Protein AF-A0A1U9UZY3-F1 (afdb_monomer)

Solvent-accessible surface area (backbone atoms only — not comparable to full-atom values): 5836 Å² total; per-residue (Å²): 104,76,70,55,55,47,55,53,48,51,54,52,48,48,56,49,50,24,50,49,54,37,31,56,44,40,58,48,57,78,89,48,38,65,61,53,51,52,53,53,50,54,49,46,66,71,70,59,87,50,53,72,70,53,49,52,53,27,50,55,50,25,57,51,49,46,69,71,36,72,81,42,95,53,38,38,59,54,23,57,68,44,44,61,59,48,51,56,50,50,54,51,52,52,54,55,44,49,59,73,63,58,82,71,127

Foldseek 3Di:
DLVVLVVVLVVLVLVLLLLLLLLVLLLDDPVCNVVSLVVVLVVCVVVVPDDPVSSVVSVVSSVVSCVVQVPPPCSNVVSVVCVVVSVVSVVVSVVSCCVSVVVPD

Sequence (105 aa):
MKNEDYKHWRRRWLRWHSRSLLAGTLVLQRSDWDTYLDEMLKTYLAYGDFTENEIAFIFRRVSHGIRRLASHLDASVCARRAQDKIRAQGLRLMTDAAEIFGQGF

Nearest PDB structures (foldseek):
  6b87-assembly3_C  TM=4.794E-01  e=3.146E+00  synthetic construct
  4bne-assembly1_B  TM=4.480E-01  e=6.185E+00  Gallus gallus
  1wdz-assembly1_A  TM=2.483E-01  e=6.922E+00  Homo sapiens

Structure (mmCIF, N/CA/C/O backbone):
data_AF-A0A1U9UZY3-F1
#
_entry.id   AF-A0A1U9UZY3-F1
#
loop_
_atom_site.group_PDB
_atom_site.id
_atom_site.type_symbol
_atom_site.label_atom_id
_atom_site.label_alt_id
_atom_site.label_comp_id
_atom_site.label_asym_id
_atom_site.label_entity_id
_atom_site.label_seq_id
_atom_site.pdbx_PDB_ins_code
_atom_site.Cartn_x
_atom_site.Cartn_y
_atom_site.Cartn_z
_atom_site.occupancy
_atom_site.B_iso_or_equiv
_atom_site.auth_seq_id
_atom_site.auth_comp_id
_atom_site.auth_asym_id
_atom_site.auth_atom_id
_atom_site.pdbx_PDB_model_num
ATOM 1 N N . MET A 1 1 ? 23.584 -6.055 -12.952 1.00 58.91 1 MET A N 1
ATOM 2 C CA . MET A 1 1 ? 23.444 -4.778 -12.219 1.00 58.91 1 MET A CA 1
ATOM 3 C C . MET A 1 1 ? 22.067 -4.144 -12.406 1.00 58.91 1 MET A C 1
ATOM 5 O O . MET A 1 1 ? 21.239 -4.420 -11.556 1.00 58.91 1 MET A O 1
ATOM 9 N N . LYS A 1 2 ? 21.718 -3.465 -13.519 1.00 63.94 2 LYS A N 1
ATOM 10 C CA . LYS A 1 2 ? 20.414 -2.751 -13.661 1.00 63.94 2 LYS A CA 1
ATOM 11 C C . LYS A 1 2 ? 19.152 -3.562 -13.283 1.00 63.94 2 LYS A C 1
ATOM 13 O O . LYS A 1 2 ? 18.249 -3.050 -12.631 1.00 63.94 2 LYS A O 1
ATOM 18 N N . ASN A 1 3 ? 19.094 -4.846 -13.650 1.00 75.44 3 ASN A N 1
ATOM 19 C CA . ASN A 1 3 ? 17.958 -5.723 -13.321 1.00 75.44 3 ASN A CA 1
ATOM 20 C C . ASN A 1 3 ? 17.903 -6.098 -11.823 1.00 75.44 3 ASN A C 1
ATOM 22 O O . ASN A 1 3 ? 16.829 -6.264 -11.252 1.00 75.44 3 ASN A O 1
ATOM 26 N N . GLU A 1 4 ? 19.052 -6.216 -11.158 1.00 82.81 4 GLU A N 1
ATOM 27 C CA . GLU A 1 4 ? 19.103 -6.492 -9.719 1.00 82.81 4 GLU A CA 1
ATOM 28 C C . GLU A 1 4 ? 18.699 -5.258 -8.918 1.00 82.81 4 GLU A C 1
ATOM 30 O O . GLU A 1 4 ? 17.838 -5.375 -8.047 1.00 82.81 4 GLU A O 1
ATOM 35 N N . ASP A 1 5 ? 19.210 -4.080 -9.280 1.00 85.00 5 ASP A N 1
ATOM 36 C CA . ASP A 1 5 ? 18.848 -2.807 -8.646 1.00 85.00 5 ASP A CA 1
ATOM 37 C C . ASP A 1 5 ? 17.346 -2.535 -8.777 1.00 85.00 5 ASP A C 1
ATOM 39 O O . ASP A 1 5 ? 16.670 -2.258 -7.781 1.00 85.00 5 ASP A O 1
ATOM 43 N N . TYR A 1 6 ? 16.785 -2.764 -9.971 1.00 87.69 6 TYR A N 1
ATOM 44 C CA . TYR A 1 6 ? 15.342 -2.727 -10.200 1.00 87.69 6 TYR A CA 1
ATOM 45 C C . TYR A 1 6 ? 14.586 -3.731 -9.322 1.00 87.69 6 TYR A C 1
ATOM 47 O O . TYR A 1 6 ? 13.648 -3.358 -8.620 1.00 87.69 6 TYR A O 1
ATOM 55 N N . LYS A 1 7 ? 14.990 -5.009 -9.298 1.00 89.50 7 LYS A N 1
ATOM 56 C CA . LYS A 1 7 ? 14.330 -6.042 -8.478 1.00 89.50 7 LYS A CA 1
ATOM 57 C C . LYS A 1 7 ? 14.404 -5.732 -6.983 1.00 89.50 7 LYS A C 1
ATOM 59 O O . LYS A 1 7 ? 13.477 -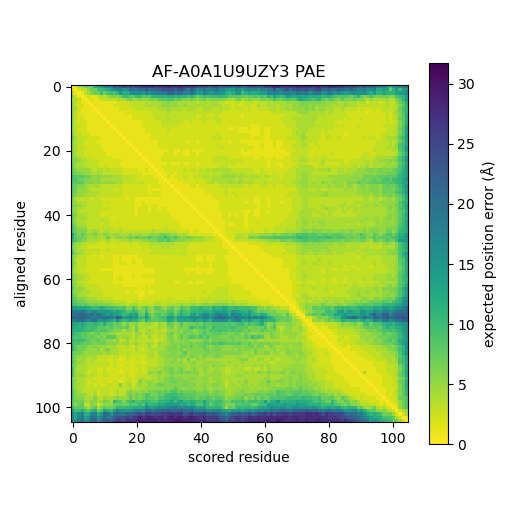6.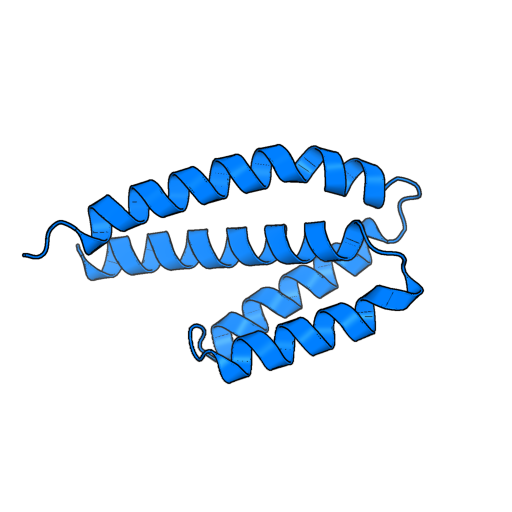066 -6.236 1.00 89.50 7 LYS A O 1
ATOM 64 N N . HIS A 1 8 ? 15.501 -5.146 -6.513 1.00 91.75 8 HIS A N 1
ATOM 65 C CA . HIS A 1 8 ? 15.667 -4.736 -5.122 1.00 91.75 8 HIS A CA 1
ATOM 66 C C . HIS A 1 8 ? 14.803 -3.522 -4.792 1.00 91.75 8 HIS A C 1
ATOM 68 O O . HIS A 1 8 ? 14.103 -3.531 -3.775 1.00 91.75 8 HIS A O 1
ATOM 74 N N . TRP A 1 9 ? 14.788 -2.515 -5.661 1.00 93.31 9 TRP A N 1
ATOM 75 C CA . TRP A 1 9 ? 13.902 -1.365 -5.542 1.00 93.31 9 TRP A CA 1
ATOM 76 C C . TRP A 1 9 ? 12.429 -1.783 -5.566 1.00 93.31 9 TRP A C 1
ATOM 78 O O . TRP A 1 9 ? 11.708 -1.474 -4.620 1.00 93.31 9 TRP A O 1
ATOM 88 N N . ARG A 1 10 ? 12.003 -2.600 -6.537 1.00 94.19 10 ARG A N 1
ATOM 89 C CA . ARG A 1 10 ? 10.621 -3.090 -6.665 1.00 94.19 10 ARG A CA 1
ATOM 90 C C . ARG A 1 10 ? 10.176 -3.849 -5.418 1.00 94.19 10 ARG A C 1
ATOM 92 O O . ARG A 1 10 ? 9.087 -3.622 -4.902 1.00 94.19 10 ARG A O 1
ATOM 99 N N . ARG A 1 11 ? 11.041 -4.685 -4.833 1.00 94.50 11 ARG A N 1
ATOM 100 C CA . ARG A 1 11 ? 10.746 -5.348 -3.549 1.00 94.50 11 ARG A CA 1
ATOM 101 C C . ARG A 1 11 ? 10.556 -4.356 -2.396 1.00 94.50 11 ARG A C 1
ATOM 103 O O . ARG A 1 11 ? 9.676 -4.568 -1.558 1.00 94.50 11 ARG A O 1
ATOM 110 N N . ARG A 1 12 ? 11.365 -3.292 -2.318 1.00 95.00 12 ARG A N 1
ATOM 111 C CA . ARG A 1 12 ? 11.195 -2.226 -1.310 1.00 95.00 12 ARG A CA 1
ATOM 112 C C . ARG A 1 12 ? 9.905 -1.437 -1.553 1.00 95.00 12 ARG A C 1
ATOM 114 O O . ARG A 1 12 ? 9.172 -1.200 -0.593 1.00 95.00 12 ARG A O 1
ATOM 121 N N . TRP A 1 13 ? 9.599 -1.137 -2.812 1.00 94.50 13 TRP A N 1
ATOM 122 C CA . TRP A 1 13 ? 8.370 -0.492 -3.267 1.00 94.50 13 TRP A CA 1
ATOM 123 C C . TRP A 1 13 ? 7.117 -1.261 -2.838 1.00 94.50 13 TRP A C 1
ATOM 125 O O . TRP A 1 13 ? 6.282 -0.716 -2.125 1.00 94.50 13 TRP A O 1
ATOM 135 N N . LEU A 1 14 ? 7.030 -2.563 -3.131 1.00 96.19 14 LEU A N 1
ATOM 136 C CA . LEU A 1 14 ? 5.884 -3.401 -2.748 1.00 96.19 14 LEU A CA 1
ATOM 137 C C . LEU A 1 14 ? 5.674 -3.464 -1.229 1.00 96.19 14 LEU A C 1
ATOM 139 O O . LEU A 1 14 ? 4.545 -3.411 -0.733 1.00 96.19 14 LEU A O 1
ATOM 143 N N . ARG A 1 15 ? 6.767 -3.558 -0.455 1.00 96.12 15 ARG A N 1
ATOM 144 C CA . ARG A 1 15 ? 6.700 -3.531 1.017 1.00 96.12 15 ARG A CA 1
ATOM 145 C C . ARG A 1 15 ? 6.191 -2.189 1.529 1.00 96.12 15 ARG A C 1
ATOM 147 O O . ARG A 1 15 ? 5.419 -2.173 2.486 1.00 96.12 15 ARG A O 1
ATOM 154 N N . TRP A 1 16 ? 6.642 -1.089 0.933 1.00 95.62 16 TRP A N 1
ATOM 155 C CA . TRP A 1 16 ? 6.169 0.248 1.268 1.00 95.62 16 TRP A CA 1
ATOM 156 C C . TRP A 1 16 ? 4.686 0.414 0.923 1.00 95.62 16 TRP A C 1
ATOM 158 O O . TRP A 1 16 ? 3.917 0.803 1.800 1.00 95.62 16 TRP A O 1
ATOM 168 N N . HIS A 1 17 ? 4.264 0.003 -0.275 1.00 94.94 17 HIS A N 1
ATOM 169 C CA . HIS A 1 17 ? 2.864 0.063 -0.697 1.00 94.94 17 HIS A CA 1
ATOM 170 C C . HIS A 1 17 ? 1.948 -0.707 0.246 1.00 94.94 17 HIS A C 1
ATOM 172 O O . HIS A 1 17 ? 0.942 -0.172 0.701 1.00 94.94 17 HIS A O 1
ATOM 178 N N . SER A 1 18 ? 2.353 -1.918 0.641 1.00 96.44 18 SER A N 1
ATOM 179 C CA . SER A 1 18 ? 1.614 -2.717 1.625 1.00 96.44 18 SER A CA 1
ATOM 180 C C . SER A 1 18 ? 1.423 -1.974 2.952 1.00 96.44 18 SER A C 1
ATOM 182 O O . SER A 1 18 ? 0.368 -2.060 3.571 1.00 96.44 18 SER A O 1
ATOM 184 N N . ARG A 1 19 ? 2.451 -1.249 3.419 1.00 95.19 19 ARG A N 1
ATOM 185 C CA . ARG A 1 19 ? 2.382 -0.467 4.666 1.00 95.19 19 ARG A CA 1
ATOM 186 C C . ARG A 1 19 ? 1.501 0.766 4.505 1.00 95.19 19 ARG A C 1
ATOM 188 O O . ARG A 1 19 ? 0.781 1.095 5.438 1.00 95.19 19 ARG A O 1
ATOM 195 N N . SER A 1 20 ? 1.570 1.427 3.351 1.00 94.38 20 SER A 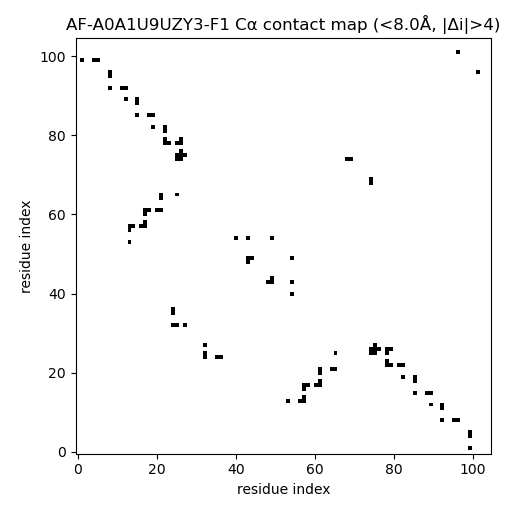N 1
ATOM 196 C CA . SER A 1 20 ? 0.736 2.583 3.027 1.00 94.38 20 SER A CA 1
ATOM 197 C C . SER A 1 20 ? -0.741 2.199 2.965 1.00 94.38 20 SER A C 1
ATOM 199 O O . SER A 1 20 ? -1.538 2.811 3.671 1.00 94.38 20 SER A O 1
ATOM 201 N N . LEU A 1 21 ? -1.083 1.124 2.247 1.00 95.75 21 LEU A N 1
ATOM 202 C CA . LEU A 1 21 ? -2.451 0.608 2.160 1.00 95.75 21 LEU A CA 1
ATOM 203 C C . LEU A 1 21 ? -2.982 0.160 3.529 1.00 95.75 21 LEU A C 1
ATOM 205 O O . LEU A 1 21 ? -4.095 0.517 3.911 1.00 95.75 21 LEU A O 1
ATOM 209 N N . LEU A 1 22 ? -2.166 -0.553 4.317 1.00 95.31 22 LEU A N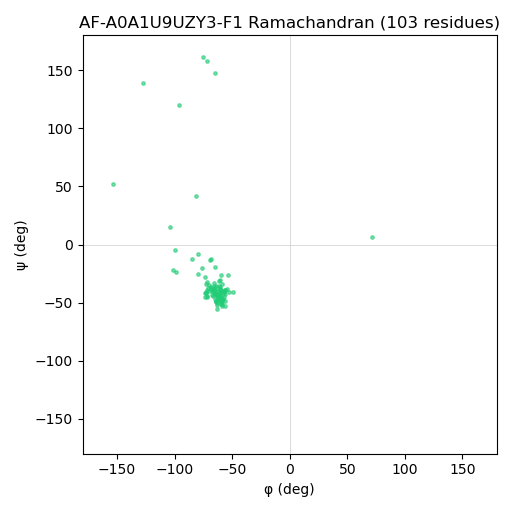 1
ATOM 210 C CA . LEU A 1 22 ? -2.525 -0.929 5.687 1.00 95.31 22 LEU A CA 1
ATOM 211 C C . LEU A 1 22 ? -2.801 0.301 6.562 1.00 95.31 22 LEU A C 1
ATOM 213 O O . LEU A 1 22 ? -3.799 0.329 7.275 1.00 95.31 22 LEU A O 1
ATOM 217 N N . ALA A 1 23 ? -1.930 1.313 6.524 1.00 92.19 23 ALA A N 1
ATOM 218 C CA . ALA A 1 23 ? -2.119 2.531 7.306 1.00 92.19 23 ALA A CA 1
ATOM 219 C C . ALA A 1 23 ? -3.360 3.311 6.855 1.00 92.19 23 ALA A C 1
ATOM 221 O O . ALA A 1 23 ? -4.086 3.799 7.710 1.00 92.19 23 ALA A O 1
ATOM 222 N N . GLY A 1 24 ? -3.624 3.393 5.547 1.00 91.75 24 GLY A N 1
ATOM 223 C CA . GLY A 1 24 ? -4.853 3.980 5.007 1.00 91.75 24 GLY A CA 1
ATOM 224 C C . GLY A 1 24 ? -6.096 3.259 5.521 1.00 91.75 24 GLY A C 1
ATOM 225 O O . GLY A 1 24 ? -6.983 3.896 6.074 1.00 91.75 24 GLY A O 1
ATOM 226 N N . THR A 1 25 ? -6.094 1.925 5.462 1.00 93.75 25 THR A N 1
ATOM 227 C CA . THR A 1 25 ? -7.208 1.096 5.949 1.00 93.75 25 THR A CA 1
ATOM 228 C C . THR A 1 25 ? -7.465 1.312 7.442 1.00 93.75 25 THR A C 1
ATOM 230 O O . THR A 1 25 ? -8.591 1.555 7.851 1.00 93.75 25 THR A O 1
ATOM 233 N N . LEU A 1 26 ? -6.418 1.286 8.276 1.00 91.31 26 LEU A N 1
ATOM 234 C CA . LEU A 1 26 ? -6.551 1.410 9.736 1.00 91.31 26 LEU A CA 1
ATOM 235 C C . LEU A 1 26 ? -6.985 2.805 10.220 1.00 91.31 26 LEU A C 1
ATOM 237 O O . LEU A 1 26 ? -7.329 2.958 11.392 1.00 91.31 26 LEU A O 1
ATOM 241 N N . VAL A 1 27 ? -6.934 3.824 9.360 1.00 89.88 27 VAL A N 1
ATOM 242 C CA . VAL A 1 27 ? -7.453 5.168 9.666 1.00 89.88 27 VAL A CA 1
ATOM 243 C C . VAL A 1 27 ? -8.972 5.228 9.496 1.00 89.88 27 VAL A C 1
ATOM 245 O O . VAL A 1 27 ? -9.616 6.046 10.152 1.00 89.88 27 VAL A O 1
ATOM 248 N N . LEU A 1 28 ? -9.538 4.359 8.656 1.00 88.94 28 LEU A N 1
ATOM 249 C CA . LEU A 1 28 ? -10.974 4.258 8.422 1.00 88.94 28 LEU A CA 1
ATOM 250 C C . LEU A 1 28 ? -11.686 3.559 9.583 1.00 88.94 28 LEU A C 1
ATOM 252 O O . LEU A 1 28 ? -11.076 2.823 10.369 1.00 88.94 28 LEU A O 1
ATOM 256 N N . GLN A 1 29 ? -13.004 3.754 9.656 1.00 87.56 29 GLN A N 1
ATOM 257 C CA . GLN A 1 29 ? -13.838 2.970 10.558 1.00 87.56 29 GLN A CA 1
ATOM 258 C C . GLN A 1 29 ? -13.819 1.501 10.138 1.00 87.56 29 GLN A C 1
ATOM 260 O O . GLN A 1 29 ? -13.721 1.171 8.958 1.00 87.56 29 GLN A O 1
ATOM 265 N N . ARG A 1 30 ? -13.926 0.601 11.119 1.00 88.00 30 ARG A N 1
ATOM 266 C CA . ARG A 1 30 ? -13.832 -0.844 10.878 1.00 88.00 30 ARG A CA 1
ATOM 267 C C . ARG A 1 30 ? -14.907 -1.367 9.921 1.00 88.00 30 ARG A C 1
ATOM 269 O O . ARG A 1 30 ? -14.638 -2.321 9.202 1.00 88.00 30 ARG A O 1
ATOM 276 N N . SER A 1 31 ? -16.087 -0.747 9.910 1.00 89.56 31 SER A N 1
ATOM 277 C CA . SER A 1 31 ? -17.173 -1.049 8.967 1.00 89.56 31 SER A CA 1
ATOM 278 C C . SER A 1 31 ? -16.7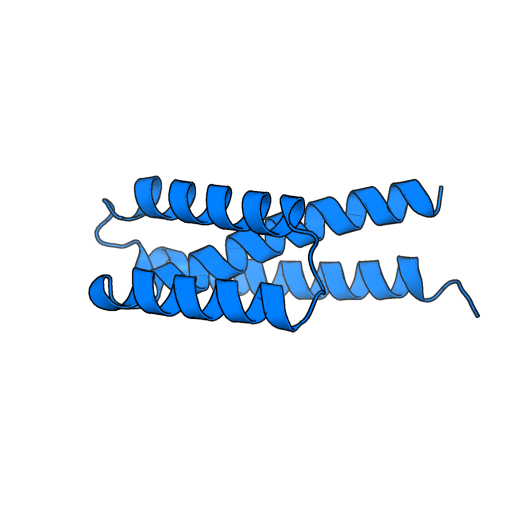76 -0.853 7.506 1.00 89.56 31 SER A C 1
ATOM 280 O O . SER A 1 31 ? -17.330 -1.517 6.638 1.00 89.56 31 SER A O 1
ATOM 282 N N . ASP A 1 32 ? -15.807 0.024 7.240 1.00 93.50 32 ASP A N 1
ATOM 283 C CA . ASP A 1 32 ? -15.486 0.481 5.887 1.00 93.50 32 ASP A CA 1
ATOM 284 C C . ASP A 1 32 ? -14.265 -0.247 5.309 1.00 93.50 32 ASP A C 1
ATOM 286 O O . ASP A 1 32 ? -13.901 -0.039 4.152 1.00 93.50 32 ASP A O 1
ATOM 290 N N . TRP A 1 33 ? -13.604 -1.095 6.106 1.00 93.56 33 TRP A N 1
ATOM 291 C CA . TRP A 1 33 ? -12.361 -1.758 5.711 1.00 93.56 33 TRP A CA 1
ATOM 292 C C . TRP A 1 33 ? -12.543 -2.655 4.491 1.00 93.56 33 TRP A C 1
ATOM 294 O O . TRP A 1 33 ? -11.739 -2.577 3.566 1.00 93.56 33 TRP A O 1
ATOM 304 N N . ASP A 1 34 ? -13.583 -3.488 4.482 1.00 94.88 34 ASP A N 1
ATOM 305 C CA . ASP A 1 34 ? -13.798 -4.452 3.401 1.00 94.88 34 ASP A CA 1
ATOM 306 C C . ASP A 1 34 ? -14.135 -3.739 2.086 1.00 94.88 34 ASP A C 1
ATOM 308 O O . ASP A 1 34 ? -13.531 -4.041 1.058 1.00 94.88 34 ASP A O 1
ATOM 312 N N . THR A 1 35 ? -15.006 -2.725 2.133 1.00 96.81 35 THR A N 1
ATOM 313 C CA . THR A 1 35 ? -15.346 -1.888 0.971 1.00 96.81 35 THR A CA 1
ATOM 314 C C . THR A 1 35 ? -14.113 -1.185 0.411 1.00 96.81 35 THR A C 1
ATOM 316 O O . THR A 1 35 ? -13.832 -1.280 -0.781 1.00 96.81 35 THR A O 1
ATOM 319 N N . TYR A 1 36 ? -13.325 -0.536 1.272 1.00 96.19 36 TYR A N 1
ATOM 320 C CA . TYR A 1 36 ? -12.116 0.165 0.850 1.00 96.19 36 TYR A CA 1
ATOM 321 C C . TYR A 1 36 ? -11.083 -0.780 0.220 1.00 96.19 36 TYR A C 1
ATOM 323 O O . TYR A 1 36 ? -10.469 -0.459 -0.798 1.00 96.19 36 TYR A O 1
ATOM 331 N N . LEU A 1 37 ? -10.880 -1.965 0.803 1.00 96.69 37 LEU A N 1
ATOM 332 C CA . LEU A 1 37 ? -9.936 -2.944 0.266 1.00 96.69 37 LEU A CA 1
ATOM 333 C C . LEU A 1 37 ? -10.402 -3.526 -1.074 1.00 96.69 37 LEU A C 1
ATOM 335 O O . LEU A 1 37 ? -9.563 -3.732 -1.951 1.00 96.69 37 LEU A O 1
ATOM 339 N N . ASP A 1 38 ? -11.704 -3.752 -1.253 1.00 97.50 38 ASP A N 1
ATOM 340 C CA . ASP A 1 38 ? -12.273 -4.195 -2.529 1.00 97.50 38 ASP A CA 1
ATOM 341 C C . ASP A 1 38 ? -12.091 -3.133 -3.629 1.00 97.50 38 ASP A C 1
ATOM 343 O O . ASP A 1 38 ? -11.650 -3.440 -4.739 1.00 97.50 38 ASP A O 1
ATOM 347 N N . GLU A 1 39 ? -12.322 -1.857 -3.311 1.00 97.12 39 GLU A N 1
ATOM 348 C CA . GLU A 1 39 ? -12.058 -0.742 -4.22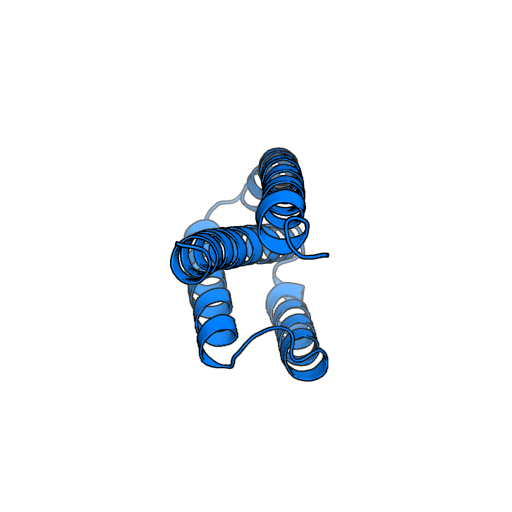9 1.00 97.12 39 GLU A CA 1
ATOM 349 C C . GLU A 1 39 ? -10.579 -0.660 -4.626 1.00 97.12 39 GLU A C 1
ATOM 351 O O . GLU A 1 39 ? -10.252 -0.515 -5.809 1.00 97.12 39 GLU A O 1
ATOM 356 N N . MET A 1 40 ? -9.661 -0.807 -3.667 1.00 96.12 40 MET A N 1
ATOM 357 C CA . MET A 1 40 ? -8.222 -0.814 -3.950 1.00 96.12 40 MET A CA 1
ATOM 358 C C . MET A 1 40 ? -7.805 -2.020 -4.795 1.00 96.12 40 MET A C 1
ATOM 360 O O . MET A 1 40 ? -6.947 -1.881 -5.668 1.00 96.12 40 MET A O 1
ATOM 364 N N . LEU A 1 41 ? -8.428 -3.186 -4.599 1.00 96.25 41 LEU A N 1
ATOM 365 C CA . LEU A 1 41 ? -8.168 -4.370 -5.418 1.00 96.25 41 LEU A CA 1
ATOM 366 C C . LEU A 1 41 ? -8.582 -4.130 -6.872 1.00 96.25 41 LEU A C 1
ATOM 368 O O . LEU A 1 41 ? -7.774 -4.334 -7.779 1.00 96.25 41 LEU A O 1
ATOM 372 N N . LYS A 1 42 ? -9.805 -3.635 -7.095 1.00 96.06 42 LYS A N 1
ATOM 373 C CA . LYS A 1 42 ? -10.294 -3.259 -8.433 1.00 96.06 42 LYS A CA 1
ATOM 374 C C . LYS A 1 42 ? -9.375 -2.240 -9.095 1.00 96.06 42 LYS A C 1
ATOM 376 O O . LYS A 1 42 ? -9.037 -2.383 -10.265 1.00 96.06 42 LYS A O 1
ATOM 381 N N . THR A 1 43 ? -8.924 -1.255 -8.325 1.00 94.94 43 THR A N 1
ATOM 382 C CA . THR A 1 43 ? -8.007 -0.212 -8.792 1.00 94.94 43 THR A CA 1
ATOM 383 C C . THR A 1 43 ? -6.679 -0.806 -9.266 1.00 94.94 43 THR A C 1
ATOM 385 O O . THR A 1 43 ? -6.203 -0.470 -10.348 1.00 94.94 43 THR A O 1
ATOM 388 N N . TYR A 1 44 ? -6.093 -1.731 -8.502 1.00 93.88 44 TYR A N 1
ATOM 389 C CA . TYR A 1 44 ? -4.822 -2.366 -8.867 1.00 93.88 44 TYR A CA 1
ATOM 390 C C . TYR A 1 44 ? -4.949 -3.237 -10.118 1.00 93.88 44 TYR A C 1
ATOM 392 O O . TYR A 1 44 ? -4.054 -3.222 -10.961 1.00 93.88 44 TYR A O 1
ATOM 400 N N . LEU A 1 45 ? -6.065 -3.958 -10.252 1.00 93.25 45 LEU A N 1
ATOM 401 C CA . LEU A 1 45 ? -6.360 -4.756 -11.441 1.00 93.25 45 LEU A CA 1
ATOM 402 C C . LEU A 1 45 ? -6.584 -3.878 -12.681 1.00 93.25 45 LEU A C 1
ATOM 404 O O . LEU A 1 45 ? -6.136 -4.239 -13.763 1.00 93.25 45 LEU A O 1
ATOM 408 N N . ALA A 1 46 ? -7.236 -2.722 -12.526 1.00 94.69 46 ALA A N 1
ATOM 409 C CA . ALA A 1 46 ? -7.536 -1.816 -13.632 1.00 94.69 46 ALA A CA 1
ATOM 410 C C . ALA A 1 46 ? -6.298 -1.076 -14.162 1.00 94.69 46 ALA A C 1
ATOM 412 O O . ALA A 1 46 ? -6.152 -0.937 -15.374 1.00 94.69 46 ALA A O 1
ATOM 413 N N . TYR A 1 47 ? -5.409 -0.604 -13.280 1.00 90.62 47 TYR A N 1
ATOM 414 C CA . TYR A 1 47 ? -4.210 0.130 -13.705 1.00 90.62 47 TYR A CA 1
ATOM 415 C C . TYR A 1 47 ? -3.134 -0.768 -14.325 1.00 90.62 47 TYR A C 1
ATOM 417 O O . TYR A 1 47 ? -2.357 -0.298 -15.149 1.00 90.62 47 TYR A O 1
ATOM 425 N N . GLY A 1 48 ? -3.065 -2.049 -13.945 1.00 87.94 48 GLY A N 1
ATOM 426 C CA . GLY A 1 48 ? -2.074 -2.983 -14.494 1.00 87.94 48 GLY A CA 1
ATOM 427 C C . GLY A 1 48 ? -0.631 -2.742 -14.024 1.00 87.94 48 GLY A C 1
ATOM 428 O O . GLY A 1 48 ? 0.285 -3.425 -14.477 1.00 87.94 48 GLY A O 1
ATOM 429 N N . ASP A 1 49 ? -0.416 -1.826 -13.074 1.00 88.44 49 ASP A N 1
ATOM 430 C CA . ASP A 1 49 ? 0.903 -1.493 -12.512 1.00 88.44 49 ASP A CA 1
ATOM 431 C C . ASP A 1 49 ? 1.515 -2.618 -11.663 1.00 88.44 49 ASP A C 1
ATOM 433 O O . ASP A 1 49 ? 2.696 -2.558 -11.296 1.00 88.44 49 ASP A O 1
ATOM 437 N N . PHE A 1 50 ? 0.719 -3.630 -11.310 1.00 93.12 50 PHE A N 1
ATOM 438 C CA . PHE A 1 50 ? 1.108 -4.767 -10.484 1.00 93.12 50 PHE A CA 1
ATOM 439 C C . PHE A 1 50 ? 0.758 -6.080 -11.173 1.00 93.12 50 PHE A C 1
ATOM 441 O O . PHE A 1 50 ? -0.335 -6.253 -11.705 1.00 93.12 50 PHE A O 1
ATOM 448 N N . THR A 1 51 ? 1.662 -7.051 -11.080 1.00 95.38 51 THR A N 1
ATOM 449 C CA . THR A 1 51 ? 1.329 -8.438 -11.431 1.0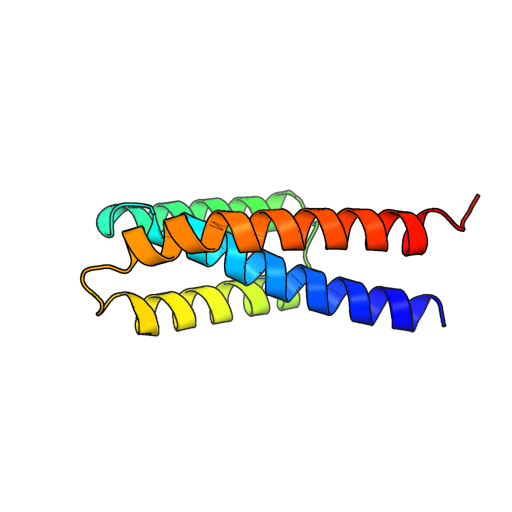0 95.38 51 THR A CA 1
ATOM 450 C C . THR A 1 51 ? 0.400 -9.050 -10.378 1.00 95.38 51 THR A C 1
ATOM 452 O O . THR A 1 51 ? 0.415 -8.639 -9.216 1.00 95.38 51 THR A O 1
ATOM 455 N N . GLU A 1 52 ? -0.346 -10.098 -10.730 1.00 94.69 52 GLU A N 1
ATOM 456 C CA . GLU A 1 52 ? -1.224 -10.809 -9.782 1.00 94.69 52 GLU A CA 1
ATOM 457 C C . GLU A 1 52 ? -0.486 -11.260 -8.511 1.00 94.69 52 GLU A C 1
ATOM 459 O O . GLU A 1 52 ? -0.982 -11.098 -7.395 1.00 94.69 52 GLU A O 1
ATOM 464 N N . ASN A 1 53 ? 0.749 -11.751 -8.658 1.00 96.12 53 ASN A N 1
ATOM 465 C CA . ASN A 1 53 ? 1.593 -12.160 -7.532 1.00 96.12 53 ASN A CA 1
ATOM 466 C C . ASN A 1 53 ? 1.960 -10.986 -6.612 1.00 96.12 53 ASN A C 1
ATOM 468 O O . ASN A 1 53 ? 2.064 -11.153 -5.394 1.00 96.12 53 ASN A O 1
ATOM 472 N N . GLU A 1 54 ? 2.166 -9.795 -7.172 1.00 97.06 54 GLU A N 1
ATOM 473 C CA . GLU A 1 54 ? 2.451 -8.583 -6.403 1.00 97.06 54 GLU A CA 1
ATOM 474 C C . GLU A 1 54 ? 1.208 -8.077 -5.670 1.00 97.06 54 GLU A C 1
ATOM 476 O O . GLU A 1 54 ? 1.306 -7.718 -4.494 1.00 97.06 54 GLU A O 1
ATOM 481 N N . ILE A 1 55 ? 0.041 -8.123 -6.317 1.00 96.56 55 ILE A N 1
ATOM 482 C CA . ILE A 1 55 ? -1.247 -7.817 -5.685 1.00 96.56 55 ILE A CA 1
ATOM 483 C C . ILE A 1 55 ? -1.479 -8.781 -4.515 1.00 96.56 55 ILE A C 1
ATOM 485 O O . ILE A 1 55 ? -1.669 -8.344 -3.378 1.00 96.56 55 ILE A O 1
ATOM 489 N N . ALA A 1 56 ? -1.352 -10.090 -4.745 1.00 96.75 56 ALA A N 1
ATOM 490 C CA . ALA A 1 56 ? -1.487 -11.104 -3.702 1.00 96.75 56 ALA A CA 1
ATOM 491 C C . ALA A 1 56 ? -0.497 -10.879 -2.546 1.00 96.75 56 ALA A C 1
ATOM 493 O O . ALA A 1 56 ? -0.863 -10.983 -1.371 1.00 96.75 56 ALA A O 1
ATOM 494 N N . PHE A 1 57 ? 0.754 -10.520 -2.853 1.00 96.69 57 PHE A N 1
ATOM 495 C CA . PHE A 1 57 ? 1.756 -10.174 -1.846 1.00 96.69 57 PHE A CA 1
ATOM 496 C C . PHE A 1 57 ? 1.323 -8.978 -0.986 1.00 96.69 57 PHE A C 1
ATOM 498 O O . PHE A 1 57 ? 1.435 -9.041 0.244 1.00 96.69 57 PHE A O 1
ATOM 505 N N . ILE A 1 58 ? 0.822 -7.908 -1.609 1.00 97.38 58 ILE A N 1
ATOM 506 C CA . ILE A 1 58 ? 0.373 -6.698 -0.913 1.00 97.38 58 ILE A CA 1
ATOM 507 C C . ILE A 1 58 ? -0.805 -7.022 0.009 1.00 97.38 58 ILE A C 1
ATOM 509 O O . ILE A 1 58 ? -0.717 -6.807 1.223 1.00 97.38 58 ILE A O 1
ATOM 513 N N . PHE A 1 59 ? -1.871 -7.608 -0.535 1.00 96.88 59 PHE A N 1
ATOM 514 C CA . PHE A 1 59 ? -3.099 -7.871 0.215 1.00 96.88 59 PHE A CA 1
ATOM 515 C C . PHE A 1 59 ? -2.882 -8.877 1.347 1.00 96.88 59 PHE A C 1
ATOM 517 O O . PHE A 1 59 ? -3.349 -8.650 2.462 1.00 96.88 59 PHE A O 1
ATOM 524 N N . ARG A 1 60 ? -2.055 -9.914 1.152 1.00 97.31 60 ARG A N 1
ATOM 525 C CA . ARG A 1 60 ? -1.706 -10.854 2.233 1.00 97.31 60 ARG A CA 1
ATOM 526 C C . ARG A 1 60 ? -1.056 -10.151 3.426 1.00 97.31 60 ARG A C 1
ATOM 528 O O . ARG A 1 60 ? -1.344 -10.488 4.579 1.00 97.31 60 ARG A O 1
ATOM 535 N N . ARG A 1 61 ? -0.178 -9.174 3.172 1.00 96.62 61 ARG A N 1
ATOM 536 C CA . ARG A 1 61 ? 0.459 -8.378 4.233 1.00 96.62 61 ARG A CA 1
ATOM 537 C C . ARG A 1 61 ? -0.530 -7.442 4.912 1.00 96.62 61 ARG A C 1
ATOM 539 O O . ARG A 1 61 ? -0.459 -7.310 6.133 1.00 96.62 61 ARG A O 1
ATOM 546 N N . VAL A 1 62 ? -1.433 -6.827 4.152 1.00 96.62 62 VAL A N 1
ATOM 547 C CA . VAL A 1 62 ? -2.486 -5.962 4.696 1.00 96.62 62 VAL A CA 1
ATOM 548 C C . VAL A 1 62 ? -3.420 -6.767 5.596 1.00 96.62 62 VAL A C 1
ATOM 550 O O . VAL A 1 62 ? -3.531 -6.439 6.773 1.00 96.62 62 VAL A O 1
ATOM 553 N N . SER A 1 63 ? -3.971 -7.892 5.133 1.00 95.06 63 SER A N 1
ATOM 554 C CA . SER A 1 63 ? -4.850 -8.747 5.946 1.00 95.06 63 SER A CA 1
ATOM 555 C C . SER A 1 63 ? -4.153 -9.293 7.197 1.00 95.06 63 SER A C 1
ATOM 557 O O . SER A 1 63 ? -4.767 -9.430 8.255 1.00 95.06 63 SER A O 1
ATOM 559 N N . HIS A 1 64 ? -2.859 -9.623 7.117 1.00 94.50 64 HIS A N 1
ATOM 560 C CA . HIS A 1 64 ? -2.089 -10.007 8.303 1.00 94.50 64 HIS A CA 1
ATOM 561 C C . HIS A 1 64 ? -1.909 -8.832 9.280 1.00 94.50 64 HIS A C 1
ATOM 563 O O . HIS A 1 64 ? -2.096 -9.003 10.483 1.00 94.50 64 HIS A O 1
ATOM 569 N N . GLY A 1 65 ? -1.580 -7.642 8.773 1.00 93.31 65 GLY A N 1
ATOM 570 C CA . GLY A 1 65 ? -1.422 -6.433 9.579 1.00 93.31 65 GLY A CA 1
ATOM 571 C C . GLY A 1 65 ? -2.715 -6.010 10.270 1.00 93.31 65 GLY A C 1
ATOM 572 O O . GLY A 1 65 ? -2.690 -5.725 11.463 1.00 93.31 65 GLY A O 1
ATOM 573 N N . ILE A 1 66 ? -3.840 -6.053 9.554 1.00 92.25 66 ILE A N 1
ATOM 574 C CA . ILE A 1 66 ? -5.171 -5.788 10.104 1.00 92.25 66 ILE A CA 1
ATOM 575 C C . ILE A 1 66 ? -5.469 -6.765 11.235 1.00 92.25 66 ILE A C 1
ATOM 577 O O . ILE A 1 66 ? -5.733 -6.325 12.345 1.00 92.25 66 ILE A O 1
ATOM 581 N N . ARG A 1 67 ? -5.342 -8.081 11.011 1.00 91.12 67 ARG A N 1
ATOM 582 C CA . ARG A 1 67 ? -5.593 -9.082 12.066 1.00 91.12 67 ARG A CA 1
ATOM 583 C C . ARG A 1 67 ? -4.747 -8.854 13.314 1.00 91.12 67 ARG A C 1
ATOM 585 O O . ARG A 1 67 ? -5.239 -9.028 14.420 1.00 91.12 67 ARG A O 1
ATOM 592 N N . ARG A 1 68 ? -3.486 -8.454 13.138 1.00 90.19 68 ARG A N 1
ATOM 593 C CA . ARG A 1 68 ? -2.568 -8.186 14.248 1.00 90.19 68 ARG A CA 1
ATOM 594 C C . ARG A 1 68 ? -2.890 -6.891 14.997 1.00 90.19 68 ARG A C 1
ATOM 596 O O . ARG A 1 68 ? -2.630 -6.818 16.189 1.00 90.19 68 ARG A O 1
ATOM 603 N N . LEU A 1 69 ? -3.378 -5.862 14.306 1.00 86.69 69 LEU A N 1
ATOM 604 C CA . LEU A 1 69 ? -3.548 -4.520 14.871 1.00 86.69 69 LEU A CA 1
ATOM 605 C C . LEU A 1 69 ? -4.996 -4.202 15.259 1.00 86.69 69 LEU A C 1
ATOM 607 O O . LEU A 1 69 ? -5.206 -3.355 16.116 1.00 86.69 69 LEU A O 1
ATOM 611 N N . ALA A 1 70 ? -5.986 -4.894 14.697 1.00 75.19 70 ALA A N 1
ATOM 612 C CA . ALA A 1 70 ? -7.409 -4.650 14.939 1.00 75.19 70 ALA A CA 1
ATOM 613 C C . ALA A 1 70 ? -7.850 -4.918 16.387 1.00 75.19 70 ALA A C 1
ATOM 615 O O . ALA A 1 70 ? -8.895 -4.428 16.802 1.00 75.19 70 ALA A O 1
ATOM 616 N N . SER A 1 71 ? -7.072 -5.684 17.157 1.00 74.31 71 SER A N 1
ATOM 617 C CA . SER A 1 71 ? -7.298 -5.906 18.589 1.00 74.31 71 SER A CA 1
ATOM 618 C C . SER A 1 71 ? -6.798 -4.760 19.474 1.00 74.31 71 SER A C 1
ATOM 620 O O . SER A 1 71 ? -7.040 -4.775 20.677 1.00 74.31 71 SER A O 1
ATOM 622 N N . HIS A 1 72 ? -6.082 -3.779 18.916 1.00 76.50 72 HIS A N 1
ATOM 623 C CA . HIS A 1 72 ? -5.551 -2.648 19.668 1.00 76.50 72 HIS A CA 1
ATOM 624 C C . HIS A 1 72 ? -6.500 -1.449 19.563 1.00 76.50 72 HIS A C 1
ATOM 626 O O . HIS A 1 72 ? -6.726 -0.931 18.470 1.00 76.50 72 HIS A O 1
ATOM 632 N N . LEU A 1 73 ? -7.000 -0.977 20.711 1.00 62.38 73 LEU A N 1
ATOM 633 C CA . LEU A 1 73 ? -7.907 0.179 20.831 1.00 62.38 73 LEU A CA 1
ATOM 634 C C . LEU A 1 73 ? -7.367 1.455 20.144 1.00 62.38 73 LEU A C 1
ATOM 636 O O . LEU A 1 73 ? -8.149 2.262 19.654 1.00 62.38 73 LEU A O 1
ATOM 640 N N . ASP A 1 74 ? -6.042 1.582 20.007 1.00 77.75 74 ASP A N 1
ATOM 641 C CA . ASP A 1 74 ? -5.363 2.749 19.424 1.00 77.75 74 ASP A CA 1
ATOM 642 C C . ASP A 1 74 ? -4.844 2.548 17.988 1.00 77.75 74 ASP A C 1
ATOM 644 O O . ASP A 1 74 ? -4.012 3.326 17.507 1.00 77.75 74 ASP A O 1
ATOM 648 N N . ALA A 1 75 ? -5.289 1.510 17.271 1.00 76.62 75 ALA A N 1
ATOM 649 C CA . ALA A 1 75 ? -4.759 1.188 15.942 1.00 76.62 75 ALA A CA 1
ATOM 650 C C . ALA A 1 75 ? -4.821 2.373 14.958 1.00 76.62 75 ALA A C 1
ATOM 652 O O . ALA A 1 75 ? -3.859 2.607 14.223 1.00 76.62 75 ALA A O 1
ATOM 653 N N . SER A 1 76 ? -5.893 3.172 14.999 1.00 78.19 76 SER A N 1
ATOM 654 C CA . SER A 1 76 ? -6.065 4.347 14.133 1.00 78.19 76 SER A CA 1
ATOM 655 C C . SER A 1 76 ? -5.116 5.501 14.484 1.00 78.19 76 SER A C 1
ATOM 657 O O . SER A 1 76 ? -4.628 6.210 13.602 1.00 78.19 76 SER A O 1
ATOM 659 N N . VAL A 1 77 ? -4.803 5.697 15.768 1.00 80.81 77 VAL A N 1
ATOM 660 C CA . VAL A 1 77 ? -3.850 6.718 16.234 1.00 80.81 77 VAL A CA 1
ATOM 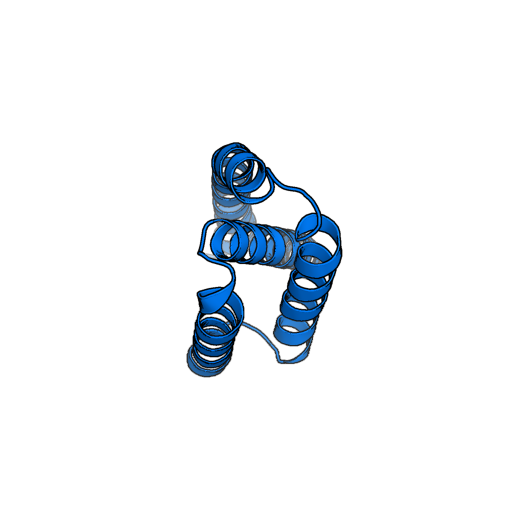661 C C . VAL A 1 77 ? -2.427 6.309 15.863 1.00 80.81 77 VAL A C 1
ATOM 663 O O . VAL A 1 77 ? -1.663 7.112 15.322 1.00 80.81 77 VAL A O 1
ATOM 666 N N . CYS A 1 78 ? -2.084 5.040 16.081 1.00 81.81 78 CYS A N 1
ATOM 667 C CA . CYS A 1 78 ? -0.812 4.464 15.659 1.00 81.81 78 CYS A CA 1
ATOM 668 C C . CYS A 1 78 ? -0.630 4.535 14.136 1.00 81.81 78 CYS A C 1
ATOM 670 O O . CYS A 1 78 ? 0.452 4.897 13.671 1.00 81.81 78 CYS A O 1
ATOM 672 N N . ALA A 1 79 ? -1.681 4.246 13.362 1.00 82.31 79 ALA A N 1
ATOM 673 C CA . ALA A 1 79 ? -1.660 4.344 11.907 1.00 82.31 79 ALA A CA 1
ATOM 674 C C . ALA A 1 79 ? -1.404 5.782 11.442 1.00 82.31 79 ALA A C 1
ATOM 676 O O . ALA A 1 79 ? -0.485 5.994 10.652 1.00 82.31 79 ALA A O 1
ATOM 677 N N . ARG A 1 80 ? -2.118 6.773 12.001 1.00 82.62 80 ARG A N 1
ATOM 678 C CA . ARG A 1 80 ? -1.882 8.201 11.714 1.00 82.62 80 ARG A CA 1
ATOM 679 C C . ARG A 1 80 ? -0.440 8.612 11.996 1.00 82.62 80 ARG A C 1
ATOM 681 O O . ARG A 1 80 ? 0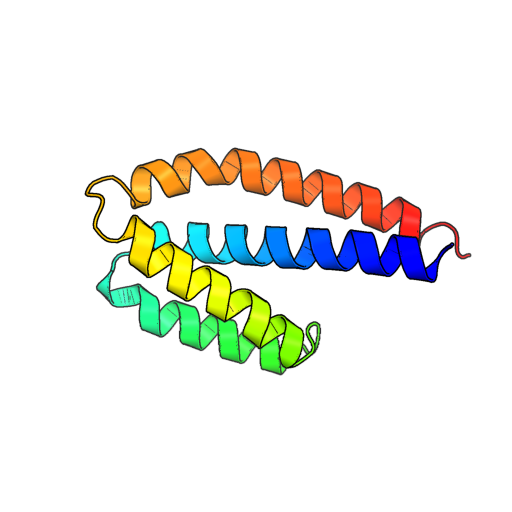.223 9.159 11.125 1.00 82.62 80 ARG A O 1
ATOM 688 N N . ARG A 1 81 ? 0.104 8.255 13.164 1.00 83.44 81 ARG A N 1
ATOM 689 C CA . ARG A 1 81 ? 1.514 8.539 13.506 1.00 83.44 81 ARG A CA 1
ATOM 690 C C . ARG A 1 81 ? 2.509 7.859 12.560 1.00 83.44 81 ARG A C 1
ATOM 692 O O . ARG A 1 81 ? 3.604 8.366 12.331 1.00 83.44 81 ARG A O 1
ATOM 699 N N . ALA A 1 82 ? 2.160 6.694 12.019 1.00 85.50 82 ALA A N 1
ATOM 700 C CA . ALA A 1 82 ? 3.005 5.987 11.066 1.00 85.50 82 ALA A CA 1
ATOM 701 C C . ALA A 1 82 ? 2.978 6.608 9.657 1.00 85.50 82 ALA A C 1
ATOM 703 O O . ALA A 1 82 ? 3.923 6.376 8.897 1.00 85.50 82 ALA A O 1
ATOM 704 N N . GLN A 1 83 ? 1.952 7.397 9.308 1.00 88.06 83 GLN A N 1
ATOM 705 C CA . GLN A 1 83 ? 1.804 7.981 7.970 1.00 88.06 83 GLN A CA 1
ATOM 706 C C . GLN A 1 83 ? 2.969 8.897 7.595 1.00 88.06 83 GLN A C 1
ATOM 708 O O . GLN A 1 83 ? 3.435 8.812 6.463 1.00 88.06 83 GLN A O 1
ATOM 713 N N . ASP A 1 84 ? 3.517 9.686 8.522 1.00 87.00 84 ASP A N 1
ATOM 714 C CA . ASP A 1 84 ? 4.655 10.566 8.215 1.00 87.00 84 ASP A CA 1
ATOM 715 C C . ASP A 1 84 ? 5.911 9.771 7.844 1.00 87.00 84 ASP A C 1
ATOM 717 O O . ASP A 1 84 ? 6.586 10.063 6.854 1.00 87.00 84 ASP A O 1
ATOM 721 N N . LYS A 1 85 ? 6.189 8.689 8.583 1.00 87.69 85 LYS A N 1
ATOM 722 C CA . LYS A 1 85 ? 7.307 7.782 8.277 1.00 87.69 85 LYS A CA 1
ATOM 723 C C . LYS A 1 85 ? 7.100 7.069 6.944 1.00 87.69 85 LYS A C 1
ATOM 725 O O . LYS A 1 85 ? 8.057 6.897 6.189 1.00 87.69 85 LYS A O 1
ATOM 730 N N . ILE A 1 86 ? 5.863 6.660 6.653 1.00 90.19 86 ILE A N 1
ATOM 731 C CA . ILE A 1 86 ? 5.496 6.050 5.372 1.00 90.19 86 ILE A CA 1
ATOM 732 C C . ILE A 1 86 ? 5.696 7.067 4.247 1.00 90.19 86 ILE A C 1
ATOM 734 O O . ILE A 1 86 ? 6.374 6.746 3.277 1.00 90.19 86 ILE A O 1
ATOM 738 N N . ARG A 1 87 ? 5.205 8.301 4.383 1.00 89.31 87 ARG A N 1
ATOM 739 C CA . ARG A 1 87 ? 5.360 9.357 3.374 1.00 89.31 87 ARG A CA 1
ATOM 740 C C . ARG A 1 87 ? 6.835 9.639 3.089 1.00 89.31 87 ARG A C 1
ATOM 742 O O . ARG A 1 87 ? 7.246 9.593 1.934 1.00 89.31 87 ARG A O 1
ATOM 749 N N . ALA A 1 88 ? 7.650 9.817 4.129 1.00 90.25 88 ALA A N 1
ATOM 750 C CA . ALA A 1 88 ? 9.090 10.031 3.982 1.00 90.25 88 ALA A CA 1
ATOM 751 C C . ALA A 1 88 ? 9.798 8.856 3.283 1.00 90.25 88 ALA A C 1
ATOM 753 O O . ALA A 1 88 ? 10.703 9.057 2.476 1.00 90.25 88 ALA A O 1
ATOM 754 N N . GLN A 1 89 ? 9.391 7.615 3.568 1.00 91.31 89 GLN A N 1
ATOM 755 C CA . GLN A 1 89 ? 9.925 6.447 2.869 1.00 91.31 89 GLN A CA 1
ATOM 756 C C . GLN A 1 89 ? 9.492 6.402 1.397 1.00 91.31 89 GLN A C 1
ATOM 758 O O . GLN A 1 89 ? 10.295 6.005 0.558 1.00 91.31 89 GLN A O 1
ATOM 763 N N . GLY A 1 90 ? 8.263 6.817 1.088 1.00 89.31 90 GLY A N 1
ATOM 764 C CA . GLY A 1 90 ? 7.756 6.888 -0.283 1.00 89.31 90 GLY A CA 1
ATOM 765 C C . GLY A 1 90 ? 8.542 7.889 -1.121 1.00 89.31 90 GLY A C 1
ATOM 766 O O . GLY A 1 90 ? 8.981 7.550 -2.213 1.00 89.31 90 GLY A O 1
ATOM 767 N N . LEU A 1 91 ? 8.815 9.072 -0.562 1.00 90.38 91 LEU A N 1
ATOM 768 C CA . LEU A 1 91 ? 9.645 10.092 -1.211 1.00 90.38 91 LEU A CA 1
ATOM 769 C C . LEU A 1 91 ? 11.045 9.564 -1.538 1.00 90.38 91 LEU A C 1
ATOM 771 O O . LEU A 1 91 ? 11.484 9.683 -2.674 1.00 90.38 91 LEU A O 1
ATOM 775 N N . ARG A 1 92 ? 11.708 8.893 -0.585 1.00 89.44 92 ARG A N 1
ATOM 776 C CA . ARG A 1 92 ? 13.013 8.262 -0.848 1.00 89.44 92 ARG A CA 1
ATOM 777 C C . ARG A 1 92 ? 12.943 7.221 -1.963 1.00 89.44 92 ARG A C 1
ATOM 779 O O . ARG A 1 92 ? 13.822 7.181 -2.805 1.00 89.44 92 ARG A O 1
ATOM 786 N N . LEU A 1 93 ? 11.891 6.401 -1.999 1.00 90.25 93 LEU A N 1
ATOM 787 C CA . LEU A 1 93 ? 11.723 5.412 -3.067 1.00 90.25 93 LEU A CA 1
ATOM 788 C C . LEU A 1 93 ? 11.506 6.058 -4.439 1.00 90.25 93 LEU A C 1
ATOM 790 O O . LEU A 1 93 ? 11.967 5.492 -5.424 1.00 90.25 93 LEU A O 1
ATOM 794 N N . MET A 1 94 ? 10.842 7.214 -4.508 1.00 89.50 94 MET A N 1
ATOM 795 C CA . MET A 1 94 ? 10.710 7.994 -5.745 1.00 89.50 94 MET A CA 1
ATOM 796 C C . MET A 1 94 ? 12.051 8.575 -6.198 1.00 89.50 94 MET A C 1
ATOM 798 O O . MET A 1 94 ? 12.362 8.532 -7.383 1.00 89.50 94 MET A O 1
ATOM 802 N N . THR A 1 95 ? 12.869 9.065 -5.263 1.00 88.00 95 THR A N 1
ATOM 803 C CA . THR A 1 95 ? 14.234 9.521 -5.562 1.00 88.00 95 THR A CA 1
ATOM 804 C C . THR A 1 95 ? 15.103 8.373 -6.075 1.00 88.00 95 THR A C 1
ATOM 806 O O . THR A 1 95 ? 15.661 8.488 -7.161 1.00 88.00 95 THR A O 1
ATOM 809 N N . ASP A 1 96 ? 15.127 7.232 -5.375 1.00 87.19 96 ASP A N 1
ATOM 810 C CA . ASP A 1 96 ? 15.841 6.029 -5.827 1.00 87.19 96 ASP A CA 1
ATOM 811 C C . ASP A 1 96 ? 15.362 5.593 -7.227 1.00 87.19 96 ASP A C 1
ATOM 813 O O . ASP A 1 96 ? 16.154 5.157 -8.058 1.00 87.19 96 ASP A O 1
ATOM 817 N N . ALA A 1 97 ? 14.057 5.698 -7.502 1.00 85.88 97 ALA A N 1
ATOM 818 C CA . ALA A 1 97 ? 13.492 5.368 -8.807 1.00 85.88 97 ALA A CA 1
ATOM 819 C C . ALA A 1 97 ? 14.054 6.283 -9.902 1.00 85.88 97 ALA A C 1
ATOM 821 O O . ALA A 1 97 ? 14.465 5.791 -10.948 1.00 85.88 97 ALA A O 1
ATOM 822 N N . ALA A 1 98 ? 14.118 7.594 -9.661 1.00 83.00 98 ALA A N 1
ATOM 823 C CA . ALA A 1 98 ? 14.679 8.544 -10.618 1.00 83.00 98 ALA A CA 1
ATOM 824 C C . ALA A 1 98 ? 16.146 8.227 -10.957 1.00 83.00 98 ALA A C 1
ATOM 826 O O . ALA A 1 98 ? 16.547 8.373 -12.105 1.00 83.00 98 ALA A O 1
ATOM 827 N N . GLU A 1 99 ? 16.930 7.720 -10.006 1.00 82.19 99 GLU A N 1
ATOM 828 C CA . GLU A 1 99 ? 18.313 7.293 -10.257 1.00 82.19 99 GLU A CA 1
ATOM 829 C C . GLU A 1 99 ? 18.387 5.972 -11.040 1.00 82.19 99 GLU A C 1
ATOM 831 O O . GLU A 1 99 ? 19.172 5.842 -11.979 1.00 82.19 99 GLU A O 1
ATOM 836 N N . ILE A 1 100 ? 17.539 4.998 -10.697 1.00 81.00 100 ILE A N 1
ATOM 837 C CA . ILE A 1 100 ? 17.517 3.668 -11.330 1.00 81.00 100 ILE A CA 1
ATOM 838 C C . ILE A 1 100 ? 16.967 3.729 -12.762 1.00 81.00 100 ILE A C 1
ATOM 840 O O . ILE A 1 100 ? 17.453 3.014 -13.642 1.00 81.00 100 ILE A O 1
ATOM 844 N N . PHE A 1 101 ? 15.959 4.571 -13.003 1.00 78.31 101 PHE A N 1
ATOM 845 C CA . PHE A 1 101 ? 15.277 4.700 -14.293 1.00 78.31 101 PHE A CA 1
ATOM 846 C C . PHE A 1 101 ? 15.773 5.889 -15.132 1.00 78.31 101 PHE A C 1
ATOM 848 O O . PHE A 1 101 ? 15.643 5.847 -16.350 1.00 78.31 101 PHE A O 1
ATOM 855 N N . GLY A 1 102 ? 16.353 6.928 -14.520 1.00 62.75 102 GLY A N 1
ATOM 856 C CA . GLY A 1 102 ? 16.809 8.149 -15.201 1.00 62.75 102 GLY A CA 1
ATOM 857 C C . GLY A 1 102 ? 18.211 8.080 -15.814 1.00 62.75 102 GLY A C 1
ATOM 858 O O . GLY A 1 102 ? 18.545 8.919 -16.641 1.00 62.75 102 GLY A O 1
ATOM 859 N N . GLN A 1 103 ? 19.029 7.067 -15.500 1.00 55.44 103 GLN A N 1
ATOM 860 C CA . GLN A 1 103 ? 20.323 6.817 -16.172 1.00 55.44 103 GLN A CA 1
ATOM 861 C C . GLN A 1 103 ? 20.169 6.069 -17.515 1.00 55.44 103 GLN A C 1
ATOM 863 O O . GLN A 1 103 ? 20.890 5.107 -17.819 1.00 55.44 103 GLN A O 1
ATOM 868 N N . GLY A 1 104 ? 19.169 6.460 -18.297 1.00 51.16 104 GLY A N 1
ATOM 869 C CA . GLY A 1 104 ? 18.760 5.772 -19.515 1.00 51.16 104 GLY A CA 1
ATOM 870 C C . GLY A 1 104 ? 18.087 6.692 -20.521 1.00 51.16 104 GLY A C 1
ATOM 871 O O . GLY A 1 104 ? 16.998 6.360 -20.972 1.00 51.16 104 GLY A O 1
ATOM 872 N N . PHE A 1 105 ? 18.738 7.807 -20.855 1.00 43.34 105 PHE A N 1
ATOM 873 C CA . PHE A 1 105 ? 18.604 8.506 -22.134 1.00 43.34 105 PHE A CA 1
ATOM 874 C C . PHE A 1 105 ? 19.982 9.002 -22.565 1.00 43.34 105 PHE A C 1
ATOM 876 O O . PHE A 1 105 ? 20.719 9.495 -21.680 1.00 43.34 105 PHE A O 1
#

Secondary structure (DSSP, 8-state):
-HHHHHHHHHHHHHHHHHHHHHHHHHHS-GGGHHHHHHHHHHHHHHH--S-HHHHHHHHHHHHHHHHHHTTSTTHHHHHHHHHHHHHHHHHHHHHHHHHHHHS--

Mean predicted aligned error: 5.28 Å

pLDDT: mean 88.2, std 10.37, range [43.34, 97.5]

Organism: Cupriavidus necator (NCBI:txid106590)

Radius of gyration: 15.16 Å; Cα contacts (8 Å, |Δi|>4): 58; chains: 1; bounding box: 41×23×43 Å